Protein AF-A0A7K2YWU9-F1 (afdb_monomer_lite)

Secondary structure (DSSP, 8-state):
-HHHHHHHHHHTTSPPPP--HHHHHHHHHHHHTT---HHHHHHHHHHHHHSTTHHHH--SHHHHHHHHHHHHHHHHHHHHHHHHHHHHHHHTS------------

Structure (mmCIF, N/CA/C/O backbone):
data_AF-A0A7K2YWU9-F1
#
_entry.id   AF-A0A7K2YWU9-F1
#
loop_
_atom_site.group_PDB
_atom_site.id
_atom_site.type_symbol
_atom_site.label_atom_id
_atom_site.label_alt_id
_atom_site.label_comp_id
_atom_site.label_asym_id
_atom_site.label_entity_id
_atom_site.label_seq_id
_atom_site.pdbx_PDB_ins_code
_atom_site.Cartn_x
_atom_site.Cartn_y
_atom_site.Cartn_z
_atom_site.occupancy
_atom_site.B_iso_or_equiv
_atom_site.auth_seq_id
_atom_site.auth_comp_id
_atom_site.auth_asym_id
_atom_site.auth_atom_id
_atom_site.pdbx_PDB_model_num
ATOM 1 N N . MET A 1 1 ? 6.156 -13.645 -2.288 1.00 82.19 1 MET A N 1
ATOM 2 C CA . MET A 1 1 ? 5.596 -12.285 -2.488 1.00 82.19 1 MET A CA 1
ATOM 3 C C . MET A 1 1 ? 5.825 -11.734 -3.896 1.00 82.19 1 MET A C 1
ATOM 5 O O . MET A 1 1 ? 4.844 -11.375 -4.524 1.00 82.19 1 MET A O 1
ATOM 9 N N . CYS A 1 2 ? 7.054 -11.710 -4.438 1.00 87.06 2 CYS A N 1
ATOM 10 C CA . CYS A 1 2 ? 7.306 -11.123 -5.767 1.00 87.06 2 CYS A CA 1
ATOM 11 C C . CYS A 1 2 ? 6.582 -11.854 -6.907 1.00 87.06 2 CYS A C 1
ATOM 13 O O . CYS A 1 2 ? 5.988 -11.210 -7.763 1.00 87.06 2 CYS A O 1
ATOM 15 N N . GLN A 1 3 ? 6.605 -13.192 -6.896 1.00 89.75 3 GLN A N 1
ATOM 16 C CA . GLN A 1 3 ? 5.838 -14.010 -7.845 1.00 89.75 3 GLN A CA 1
ATOM 17 C C . GLN A 1 3 ? 4.339 -13.755 -7.697 1.00 89.75 3 GLN A C 1
ATOM 19 O O . GLN A 1 3 ? 3.696 -13.387 -8.664 1.00 89.75 3 GLN A O 1
ATOM 24 N N . HIS A 1 4 ? 3.829 -13.812 -6.465 1.00 90.31 4 HIS A N 1
ATOM 25 C CA . HIS A 1 4 ? 2.420 -13.557 -6.168 1.00 90.31 4 HIS A CA 1
ATOM 26 C C . HIS A 1 4 ? 1.913 -12.205 -6.703 1.00 90.31 4 HIS A C 1
ATOM 28 O O . HIS A 1 4 ? 0.842 -12.149 -7.296 1.00 90.31 4 HIS A O 1
ATOM 34 N N . LEU A 1 5 ? 2.694 -11.126 -6.554 1.00 88.88 5 LEU A N 1
ATOM 35 C CA . LEU A 1 5 ? 2.350 -9.828 -7.143 1.00 88.88 5 LEU A CA 1
ATOM 36 C C . LEU A 1 5 ? 2.301 -9.895 -8.678 1.00 88.88 5 LEU A C 1
ATOM 38 O O . LEU A 1 5 ? 1.370 -9.369 -9.279 1.00 88.88 5 LEU A O 1
ATOM 42 N N . ALA A 1 6 ? 3.276 -10.550 -9.313 1.00 90.50 6 ALA A N 1
ATOM 43 C CA . ALA A 1 6 ? 3.309 -10.692 -10.768 1.00 90.50 6 ALA A CA 1
ATOM 44 C C . ALA A 1 6 ? 2.123 -11.513 -11.306 1.00 90.50 6 ALA A C 1
ATOM 46 O O . ALA A 1 6 ? 1.517 -11.106 -12.293 1.00 90.50 6 ALA A O 1
ATOM 47 N N . ASP A 1 7 ? 1.762 -12.612 -10.636 1.00 91.50 7 ASP A N 1
ATOM 48 C CA . ASP A 1 7 ? 0.590 -13.431 -10.971 1.00 91.50 7 ASP A CA 1
ATOM 49 C C . ASP A 1 7 ? -0.718 -12.638 -10.845 1.00 91.50 7 ASP A C 1
ATOM 51 O O . ASP A 1 7 ? -1.594 -12.748 -11.697 1.00 91.50 7 ASP A O 1
ATOM 55 N N . ARG A 1 8 ? -0.845 -11.770 -9.832 1.00 90.25 8 ARG A N 1
ATOM 56 C CA . ARG A 1 8 ? -2.023 -10.897 -9.691 1.00 90.25 8 ARG A CA 1
ATOM 57 C C . ARG A 1 8 ? -2.112 -9.838 -10.785 1.00 90.25 8 ARG A C 1
ATOM 59 O O . ARG A 1 8 ? -3.197 -9.595 -11.301 1.00 90.25 8 ARG A O 1
ATOM 66 N N . ILE A 1 9 ? -0.986 -9.236 -11.162 1.00 89.25 9 ILE A N 1
ATOM 67 C CA . ILE A 1 9 ? -0.942 -8.249 -12.250 1.00 89.25 9 ILE A CA 1
ATOM 68 C C . ILE A 1 9 ? -1.315 -8.904 -13.590 1.00 89.25 9 ILE A C 1
ATOM 70 O O . ILE A 1 9 ? -2.073 -8.320 -14.364 1.00 89.25 9 ILE A O 1
ATOM 74 N N . GLU A 1 10 ? -0.832 -10.123 -13.839 1.00 90.31 10 GLU A N 1
ATOM 75 C CA . GLU A 1 10 ? -1.207 -10.917 -15.015 1.00 90.31 10 GLU A CA 1
ATOM 76 C C . GLU A 1 10 ? -2.698 -11.291 -14.998 1.00 90.31 10 GLU A C 1
ATOM 78 O O . GLU A 1 10 ? -3.399 -11.061 -15.982 1.00 90.31 10 GLU A O 1
ATOM 83 N N . GLY A 1 11 ? -3.213 -11.765 -13.858 1.00 88.69 11 GLY A N 1
ATOM 84 C CA . GLY A 1 11 ? -4.633 -12.092 -13.679 1.00 88.69 11 GLY A CA 1
ATOM 85 C C . GLY A 1 11 ? -5.574 -10.893 -13.838 1.00 88.69 11 GLY A C 1
ATOM 86 O O . GLY A 1 11 ? -6.705 -11.049 -14.288 1.00 88.69 11 GLY A O 1
ATOM 87 N N . ASN A 1 12 ? -5.094 -9.681 -13.553 1.00 85.19 12 ASN A N 1
ATOM 88 C CA . ASN A 1 12 ? -5.826 -8.433 -13.777 1.00 85.19 12 ASN A CA 1
ATOM 89 C C . ASN A 1 12 ? -5.892 -8.015 -15.263 1.00 85.19 12 ASN A C 1
ATOM 91 O O . ASN A 1 12 ? -6.480 -6.977 -15.576 1.00 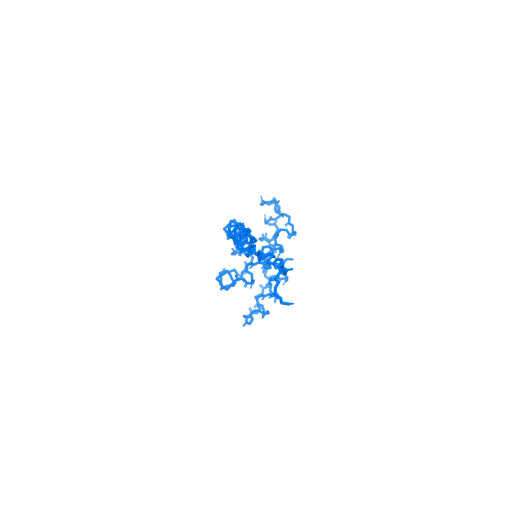85.19 12 ASN A O 1
ATOM 95 N N . GLY A 1 13 ? -5.289 -8.787 -16.175 1.00 83.88 13 GLY A N 1
ATOM 96 C CA . GLY A 1 13 ? -5.269 -8.523 -17.617 1.00 83.88 13 GLY A CA 1
ATOM 97 C C . GLY A 1 13 ? -4.124 -7.615 -18.077 1.00 83.88 13 GLY A C 1
ATOM 98 O O . GLY A 1 13 ? -4.122 -7.159 -19.219 1.00 83.88 13 GLY A O 1
ATOM 99 N N . SER A 1 14 ? -3.151 -7.326 -17.206 1.00 84.12 14 SER A N 1
ATOM 100 C CA . SER A 1 14 ? -1.952 -6.554 -17.555 1.00 84.12 14 SER A CA 1
ATOM 101 C C . SER A 1 14 ? -0.784 -7.465 -17.938 1.00 84.12 14 SER A C 1
ATOM 103 O O . SER A 1 14 ? -0.757 -8.649 -17.617 1.00 84.12 14 SER A O 1
ATOM 105 N N . ARG A 1 15 ? 0.226 -6.915 -18.625 1.00 85.31 15 ARG A N 1
ATOM 106 C CA . ARG A 1 15 ? 1.436 -7.679 -18.970 1.00 85.31 15 ARG A CA 1
ATOM 107 C C . ARG A 1 15 ? 2.176 -8.102 -17.705 1.00 85.31 15 ARG A C 1
ATOM 109 O O . ARG A 1 15 ? 2.442 -7.262 -16.845 1.00 85.31 15 ARG A O 1
ATOM 116 N N . ARG A 1 16 ? 2.574 -9.376 -17.640 1.00 85.94 16 ARG A N 1
ATOM 117 C CA . ARG A 1 16 ? 3.340 -9.914 -16.513 1.00 85.94 16 ARG A CA 1
ATOM 118 C C . ARG A 1 16 ? 4.659 -9.149 -16.348 1.00 85.94 16 ARG A C 1
ATOM 120 O O . ARG A 1 16 ? 5.499 -9.178 -17.254 1.00 85.94 16 ARG A O 1
ATOM 127 N N . PRO A 1 17 ? 4.877 -8.470 -15.211 1.00 83.19 17 PRO A N 1
ATOM 128 C CA . PRO A 1 17 ? 6.119 -7.759 -14.973 1.00 83.19 17 PRO A CA 1
ATOM 129 C C . PRO A 1 17 ? 7.260 -8.751 -14.739 1.00 83.19 17 PRO A C 1
ATOM 131 O O . PRO A 1 17 ? 7.103 -9.785 -14.084 1.00 83.19 17 PRO A O 1
ATOM 134 N N . ARG A 1 18 ? 8.445 -8.425 -15.263 1.00 87.50 18 ARG A N 1
ATOM 135 C CA . ARG A 1 18 ? 9.641 -9.245 -15.062 1.00 87.50 18 ARG A CA 1
ATOM 136 C C . ARG A 1 18 ? 10.176 -9.037 -13.646 1.00 87.50 18 ARG A C 1
ATOM 138 O O . ARG A 1 18 ? 10.495 -7.918 -13.249 1.00 87.50 18 ARG A O 1
ATOM 145 N N . ILE A 1 19 ? 10.312 -10.131 -12.900 1.00 87.88 19 ILE A N 1
ATOM 146 C CA . ILE A 1 19 ? 10.891 -10.112 -11.554 1.00 87.88 19 ILE A CA 1
ATOM 147 C C . ILE A 1 19 ? 12.406 -9.931 -11.685 1.00 87.88 19 ILE A C 1
ATOM 149 O O . ILE A 1 19 ? 13.139 -10.890 -11.929 1.00 87.88 19 ILE A O 1
ATOM 153 N N . ASN A 1 20 ? 12.863 -8.691 -11.534 1.00 91.31 20 ASN A N 1
ATOM 154 C CA . ASN A 1 20 ? 14.282 -8.339 -11.555 1.00 91.31 20 ASN A CA 1
ATOM 155 C C . ASN A 1 20 ? 14.917 -8.479 -10.160 1.00 91.31 20 ASN A C 1
ATOM 157 O O . ASN A 1 20 ? 14.219 -8.681 -9.165 1.00 91.31 20 ASN A O 1
ATOM 161 N N . GLN A 1 21 ? 16.245 -8.348 -10.081 1.00 90.38 21 GLN A N 1
ATOM 162 C CA . GLN A 1 21 ? 16.977 -8.344 -8.804 1.00 90.38 21 GLN A CA 1
ATOM 163 C C . GLN A 1 21 ? 16.450 -7.249 -7.868 1.00 90.38 21 GLN A C 1
ATOM 165 O O . GLN A 1 21 ? 16.082 -7.547 -6.739 1.00 90.38 21 GLN A O 1
ATOM 170 N N . GLU A 1 22 ? 16.213 -6.053 -8.411 1.00 91.25 22 GLU A N 1
ATOM 171 C CA . GLU A 1 22 ? 15.644 -4.910 -7.689 1.00 91.25 22 GLU A CA 1
ATOM 172 C C . GLU A 1 22 ? 14.333 -5.247 -6.957 1.00 91.25 22 GLU A C 1
ATOM 174 O O . GLU A 1 22 ? 14.103 -4.812 -5.835 1.00 91.25 22 GLU A O 1
ATOM 179 N N . TRP A 1 23 ? 13.476 -6.097 -7.537 1.00 93.25 23 TRP A N 1
ATOM 180 C CA . TRP A 1 23 ? 12.245 -6.522 -6.864 1.00 93.25 23 TRP A CA 1
ATOM 181 C C . TRP A 1 23 ? 12.520 -7.363 -5.623 1.00 93.25 23 TRP A C 1
ATOM 183 O O . TRP A 1 23 ? 11.772 -7.283 -4.652 1.00 93.25 23 TRP A O 1
ATOM 193 N N . ARG A 1 24 ? 13.549 -8.211 -5.674 1.00 91.50 24 ARG A N 1
ATOM 194 C CA . ARG A 1 24 ? 13.959 -9.059 -4.552 1.00 91.50 24 ARG A CA 1
ATOM 195 C C . ARG A 1 24 ? 14.641 -8.224 -3.474 1.00 91.50 24 ARG A C 1
ATOM 197 O O . ARG A 1 24 ? 14.365 -8.449 -2.301 1.00 91.50 24 ARG A O 1
ATOM 204 N N . ASP A 1 25 ? 15.453 -7.246 -3.865 1.00 93.56 25 ASP A N 1
ATOM 205 C CA . ASP A 1 25 ? 16.075 -6.299 -2.938 1.00 93.56 25 ASP A CA 1
ATOM 206 C C . ASP A 1 25 ? 15.028 -5.462 -2.203 1.00 93.56 25 ASP A C 1
ATOM 208 O O . ASP A 1 25 ? 15.045 -5.392 -0.977 1.00 93.56 25 ASP A O 1
ATOM 212 N N . GLU A 1 26 ? 14.050 -4.901 -2.915 1.00 92.25 26 GLU A N 1
ATOM 213 C CA . GLU A 1 26 ? 12.957 -4.145 -2.293 1.00 92.25 26 GLU A CA 1
ATOM 214 C C . GLU A 1 26 ? 12.073 -5.028 -1.403 1.00 92.25 26 GLU A C 1
ATOM 216 O O . GLU A 1 26 ? 11.646 -4.600 -0.331 1.00 92.25 26 GLU A O 1
ATOM 221 N N . ALA A 1 27 ? 11.845 -6.286 -1.794 1.00 90.19 27 ALA A N 1
ATOM 222 C CA . ALA A 1 27 ? 11.157 -7.266 -0.956 1.00 90.19 27 ALA A CA 1
ATOM 223 C C . ALA A 1 27 ? 11.916 -7.551 0.346 1.00 90.19 27 ALA A C 1
ATOM 225 O O . ALA A 1 27 ? 11.309 -7.632 1.412 1.00 90.19 27 ALA A O 1
ATOM 226 N N . ARG A 1 28 ? 13.244 -7.690 0.262 1.00 92.31 28 ARG A N 1
ATOM 227 C CA . ARG A 1 28 ? 14.108 -7.906 1.423 1.00 92.31 28 ARG A CA 1
ATOM 228 C C . ARG A 1 28 ? 14.113 -6.682 2.327 1.00 92.31 28 ARG A C 1
ATOM 230 O O . ARG A 1 28 ? 13.915 -6.828 3.523 1.00 92.31 28 ARG A O 1
ATOM 237 N N . ARG A 1 29 ? 14.220 -5.480 1.755 1.0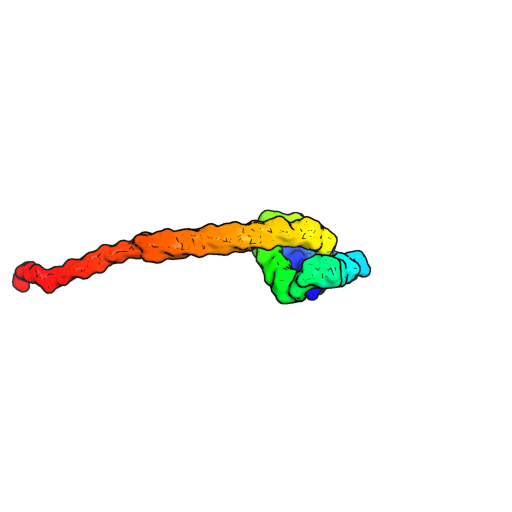0 93.00 29 ARG A N 1
ATOM 238 C CA . ARG A 1 29 ? 14.124 -4.200 2.477 1.00 93.00 29 ARG A CA 1
ATOM 239 C C . ARG A 1 29 ? 12.796 -4.051 3.220 1.00 93.00 29 ARG A C 1
ATOM 241 O O . ARG A 1 29 ? 12.794 -3.592 4.352 1.00 93.00 29 ARG A O 1
ATOM 248 N N . LEU A 1 30 ? 11.684 -4.489 2.634 1.00 90.06 30 LEU A N 1
ATOM 249 C CA . LEU A 1 30 ? 10.373 -4.500 3.298 1.00 90.06 30 LEU A CA 1
ATOM 250 C C . LEU A 1 30 ? 10.329 -5.375 4.564 1.00 90.06 30 LEU A C 1
ATOM 252 O O . LEU A 1 30 ? 9.559 -5.091 5.480 1.00 90.06 30 LEU A O 1
ATOM 256 N N . ILE A 1 31 ? 11.128 -6.440 4.610 1.00 91.44 31 ILE A N 1
ATOM 257 C CA . ILE A 1 31 ? 11.225 -7.317 5.780 1.00 91.44 31 ILE A CA 1
ATOM 258 C C . ILE A 1 31 ? 12.267 -6.778 6.764 1.00 91.44 31 ILE A C 1
ATOM 260 O O . ILE A 1 31 ? 11.947 -6.587 7.930 1.00 91.44 31 ILE A O 1
ATOM 264 N N . ASP A 1 32 ? 13.490 -6.525 6.294 1.00 92.06 32 ASP A N 1
ATOM 265 C CA . ASP A 1 32 ? 14.636 -6.138 7.123 1.00 92.06 32 ASP A CA 1
ATOM 266 C C . ASP A 1 32 ? 14.542 -4.693 7.632 1.00 92.06 32 ASP A C 1
ATOM 268 O O . ASP A 1 32 ? 14.727 -4.445 8.819 1.00 92.06 32 ASP A O 1
ATOM 272 N N . LEU A 1 33 ? 14.257 -3.726 6.751 1.00 90.00 33 LEU A N 1
ATOM 273 C CA . LEU A 1 33 ? 14.231 -2.301 7.112 1.00 90.00 33 LEU A CA 1
ATOM 274 C C . LEU A 1 33 ? 12.880 -1.887 7.682 1.00 90.00 33 LEU A C 1
ATOM 276 O O . LEU A 1 33 ? 12.815 -1.201 8.697 1.00 90.00 33 LEU A O 1
ATOM 280 N N . ASP A 1 34 ? 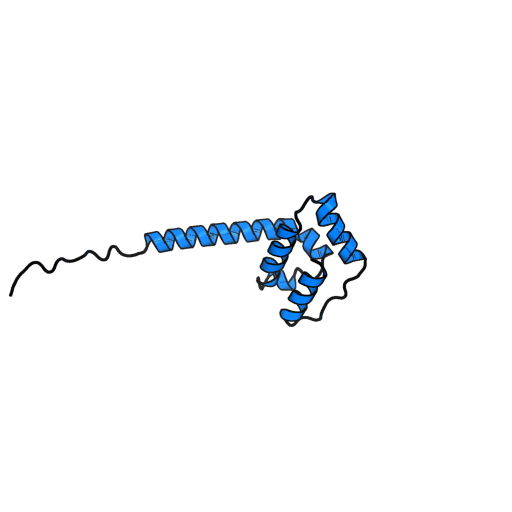11.797 -2.272 7.008 1.00 86.25 34 ASP A N 1
ATOM 281 C CA . ASP A 1 34 ? 10.445 -1.884 7.416 1.00 86.25 34 ASP A CA 1
ATOM 282 C C . ASP A 1 34 ? 9.854 -2.828 8.485 1.00 86.25 34 ASP A C 1
ATOM 284 O O . ASP A 1 34 ? 8.775 -2.552 9.014 1.00 86.25 34 ASP A O 1
ATOM 288 N N . GLY A 1 35 ? 10.521 -3.946 8.802 1.00 89.06 35 GLY A N 1
ATOM 289 C CA . GLY A 1 35 ? 10.097 -4.881 9.851 1.00 89.06 35 GLY A CA 1
ATOM 290 C C . GLY A 1 35 ? 8.745 -5.547 9.585 1.00 89.06 35 GLY A C 1
ATOM 291 O O . GLY A 1 35 ? 8.059 -5.964 10.522 1.00 89.06 35 GLY A O 1
ATOM 292 N N . ARG A 1 36 ? 8.287 -5.596 8.325 1.00 88.06 36 ARG A N 1
ATOM 293 C CA . ARG A 1 36 ? 6.922 -6.035 8.012 1.00 88.06 36 ARG A CA 1
ATOM 294 C C . ARG A 1 36 ? 6.861 -7.540 7.793 1.00 88.06 36 ARG A C 1
ATOM 296 O O . ARG A 1 36 ? 7.631 -8.126 7.037 1.00 88.06 36 ARG A O 1
ATOM 303 N N . SER A 1 37 ? 5.868 -8.165 8.417 1.00 90.88 37 SER A N 1
ATOM 304 C CA . SER A 1 37 ? 5.602 -9.595 8.279 1.00 90.88 37 SER A CA 1
ATOM 305 C C . SER A 1 37 ? 5.195 -9.935 6.844 1.00 90.88 37 SER A C 1
ATOM 307 O O . SER A 1 37 ? 4.355 -9.251 6.250 1.00 90.88 37 SER A O 1
ATOM 309 N N . VAL A 1 38 ? 5.706 -11.050 6.318 1.00 89.19 38 VAL A N 1
ATOM 310 C CA . VAL A 1 38 ? 5.387 -11.542 4.965 1.00 89.19 38 VAL A CA 1
ATOM 311 C C . VAL A 1 38 ? 3.876 -11.677 4.753 1.00 89.19 38 VAL A C 1
ATOM 313 O O . VAL A 1 38 ? 3.357 -11.295 3.707 1.00 89.19 38 VAL A O 1
ATOM 316 N N . GLU A 1 39 ? 3.144 -12.134 5.767 1.00 89.75 39 GLU A N 1
ATOM 317 C CA . GLU A 1 39 ? 1.685 -12.260 5.724 1.00 89.75 39 GLU A CA 1
ATOM 318 C C . GLU A 1 39 ? 0.957 -10.918 5.580 1.00 89.75 39 GLU A C 1
ATOM 320 O O . GLU A 1 39 ? -0.087 -10.841 4.929 1.00 89.75 39 GLU A O 1
ATOM 325 N N . ARG A 1 40 ? 1.477 -9.842 6.191 1.00 89.56 40 ARG A N 1
ATOM 326 C CA . ARG A 1 40 ? 0.905 -8.495 6.022 1.00 89.56 40 ARG A CA 1
ATOM 327 C C . ARG A 1 40 ? 1.154 -7.992 4.606 1.00 89.56 40 ARG A C 1
ATOM 329 O O . ARG A 1 40 ? 0.246 -7.425 4.009 1.00 89.56 40 ARG A O 1
ATOM 336 N N . ILE A 1 41 ? 2.335 -8.272 4.056 1.00 90.69 41 ILE A N 1
ATOM 337 C CA . ILE A 1 41 ? 2.686 -7.905 2.682 1.00 90.69 41 ILE A CA 1
ATOM 338 C C . ILE A 1 41 ? 1.786 -8.630 1.681 1.00 90.69 41 ILE A C 1
ATOM 340 O O . ILE A 1 41 ? 1.244 -7.992 0.785 1.00 90.69 41 ILE A O 1
ATOM 344 N N . ILE A 1 42 ? 1.571 -9.938 1.846 1.00 91.81 42 ILE A N 1
ATOM 345 C CA . ILE A 1 42 ? 0.682 -10.712 0.966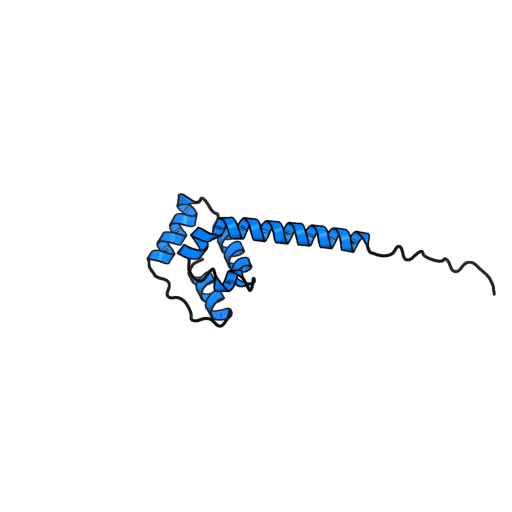 1.00 91.81 42 ILE A CA 1
ATOM 346 C C . ILE A 1 42 ? -0.751 -10.176 1.034 1.00 91.81 42 ILE A C 1
ATOM 348 O O . ILE A 1 42 ? -1.348 -9.933 -0.009 1.00 91.81 42 ILE A O 1
ATOM 352 N N . ARG A 1 43 ? -1.282 -9.905 2.233 1.00 91.75 43 ARG A N 1
ATOM 353 C CA . ARG A 1 43 ? -2.618 -9.302 2.381 1.00 91.75 43 ARG A CA 1
ATOM 354 C C . ARG A 1 43 ? -2.722 -7.920 1.735 1.00 91.75 43 ARG A C 1
ATOM 356 O O . ARG A 1 43 ? -3.733 -7.621 1.110 1.00 91.75 43 ARG A O 1
ATOM 363 N N . ALA A 1 44 ? -1.684 -7.094 1.859 1.00 90.69 44 ALA A N 1
ATOM 364 C CA . ALA A 1 44 ? -1.637 -5.789 1.206 1.00 90.69 44 ALA A CA 1
ATOM 365 C C . ALA A 1 44 ? -1.606 -5.914 -0.326 1.00 90.69 44 ALA A C 1
ATOM 367 O O . ALA A 1 44 ? -2.278 -5.136 -0.998 1.00 90.69 44 ALA A O 1
ATOM 368 N N . ILE A 1 45 ? -0.874 -6.898 -0.871 1.00 91.56 45 ILE A N 1
ATOM 369 C CA . ILE A 1 45 ? -0.880 -7.220 -2.308 1.00 91.56 45 ILE A CA 1
ATOM 370 C C . ILE A 1 45 ? -2.284 -7.633 -2.748 1.00 91.56 45 ILE A C 1
ATOM 372 O O . ILE A 1 45 ? -2.780 -7.136 -3.752 1.00 91.56 45 ILE A O 1
ATOM 376 N N . ASP A 1 46 ? -2.930 -8.523 -1.998 1.00 91.75 46 ASP A N 1
ATOM 377 C CA . ASP A 1 46 ? -4.262 -9.016 -2.334 1.00 91.75 46 ASP A CA 1
ATOM 378 C C . ASP A 1 46 ? -5.271 -7.858 -2.424 1.00 91.75 46 ASP A C 1
ATOM 380 O O . ASP A 1 46 ? -5.920 -7.653 -3.453 1.00 91.75 46 ASP A O 1
ATOM 384 N N . TRP A 1 47 ? -5.291 -7.022 -1.384 1.00 92.12 47 TRP A N 1
ATOM 385 C CA . TRP A 1 47 ? -6.160 -5.855 -1.298 1.00 92.12 47 TRP A CA 1
ATOM 386 C C . TRP A 1 47 ? -5.874 -4.818 -2.393 1.00 92.12 47 TRP A C 1
ATOM 388 O O . TRP A 1 47 ? -6.794 -4.385 -3.085 1.00 92.12 47 TRP A O 1
ATOM 398 N N . CYS A 1 48 ? -4.606 -4.449 -2.611 1.00 91.25 48 CYS A N 1
ATOM 399 C CA . CYS A 1 48 ? -4.262 -3.417 -3.591 1.00 91.25 48 CYS A CA 1
ATOM 400 C C . CYS A 1 48 ? -4.520 -3.863 -5.035 1.00 91.25 48 CYS A C 1
ATOM 402 O O . CYS A 1 48 ? -4.829 -3.030 -5.880 1.00 91.25 48 CYS A O 1
ATOM 404 N N . GLN A 1 49 ? -4.413 -5.165 -5.318 1.00 90.38 49 GLN A N 1
ATOM 405 C CA . GLN A 1 49 ? -4.697 -5.719 -6.641 1.00 90.38 49 GLN A CA 1
ATOM 406 C C . GLN A 1 49 ? -6.192 -5.953 -6.879 1.00 90.38 49 GLN A C 1
ATOM 408 O O . GLN A 1 49 ? -6.600 -6.013 -8.038 1.00 90.38 49 GLN A O 1
ATOM 413 N N . ALA A 1 50 ? -7.000 -6.084 -5.822 1.00 89.94 50 ALA A N 1
ATOM 414 C CA . ALA A 1 50 ? -8.458 -6.138 -5.923 1.00 89.94 50 ALA A CA 1
ATOM 415 C C . ALA A 1 50 ? -9.072 -4.746 -6.158 1.00 89.94 50 ALA A C 1
ATOM 417 O O . ALA A 1 50 ? -10.085 -4.612 -6.846 1.00 89.94 50 ALA A O 1
ATOM 418 N N . ASP A 1 51 ? -8.449 -3.701 -5.614 1.00 90.38 51 ASP A N 1
ATOM 419 C CA . ASP A 1 51 ? -8.919 -2.333 -5.771 1.00 90.38 51 ASP A CA 1
ATOM 420 C C . ASP A 1 51 ? -8.554 -1.750 -7.149 1.00 90.38 51 ASP A C 1
ATOM 422 O O . ASP A 1 51 ? -7.407 -1.782 -7.598 1.00 90.38 51 ASP A O 1
ATOM 426 N N . SER A 1 52 ? -9.549 -1.190 -7.844 1.00 88.62 52 SER A N 1
ATOM 427 C CA . SER A 1 52 ? -9.363 -0.697 -9.215 1.00 88.62 52 SER A CA 1
ATOM 428 C C . SER A 1 52 ? -8.501 0.561 -9.308 1.00 88.62 52 SER A C 1
ATOM 430 O O . SER A 1 52 ? -7.899 0.794 -10.357 1.00 88.62 52 SER A O 1
ATOM 432 N N . PHE A 1 53 ? -8.416 1.346 -8.234 1.00 89.38 53 PHE A N 1
ATOM 433 C CA . PHE A 1 53 ? -7.548 2.513 -8.162 1.00 89.38 53 PHE A CA 1
ATOM 434 C C . PHE A 1 53 ? -6.110 2.095 -7.839 1.00 89.38 53 PHE A C 1
ATOM 436 O O . PHE A 1 53 ? -5.169 2.563 -8.479 1.00 89.38 53 PHE A O 1
ATOM 443 N N . TRP A 1 54 ? -5.909 1.176 -6.893 1.00 90.62 54 TRP A N 1
ATOM 444 C CA . TRP A 1 54 ? -4.562 0.765 -6.494 1.00 90.62 54 TRP A CA 1
ATOM 445 C C . TRP A 1 54 ? -3.882 -0.199 -7.466 1.00 90.62 54 TRP A C 1
ATOM 447 O O . TRP A 1 54 ? -2.666 -0.094 -7.639 1.00 90.62 54 TRP A O 1
ATOM 457 N N . LYS A 1 55 ? -4.622 -1.066 -8.169 1.00 88.19 55 LYS A N 1
ATOM 458 C CA . LYS A 1 55 ? -4.031 -2.033 -9.113 1.00 88.19 55 LYS A CA 1
ATOM 459 C C . LYS A 1 55 ? -3.247 -1.373 -10.253 1.00 88.19 55 LYS A C 1
ATOM 461 O O . LYS A 1 55 ? -2.255 -1.926 -10.715 1.00 88.19 55 LYS A O 1
ATOM 466 N N . SER A 1 56 ? -3.661 -0.181 -10.693 1.00 88.25 56 SER A N 1
ATOM 467 C CA . SER A 1 56 ? -2.961 0.596 -11.728 1.00 88.25 56 SER A CA 1
ATOM 468 C C . SER A 1 56 ? -1.764 1.377 -11.177 1.00 88.25 56 SER A C 1
ATOM 470 O O . SER A 1 56 ? -0.823 1.660 -11.911 1.00 88.25 56 SER A O 1
ATOM 472 N N . ASN A 1 57 ? -1.771 1.695 -9.880 1.00 89.25 57 ASN A N 1
ATOM 473 C CA . ASN A 1 57 ? -0.691 2.416 -9.208 1.00 89.25 57 ASN A CA 1
ATOM 474 C C . ASN A 1 57 ? 0.421 1.481 -8.701 1.00 89.25 57 ASN A C 1
ATOM 476 O O . ASN A 1 57 ? 1.584 1.880 -8.622 1.00 89.25 57 ASN A O 1
ATOM 480 N N . VAL A 1 58 ? 0.085 0.237 -8.349 1.00 90.31 58 VAL A N 1
ATOM 481 C CA . VAL A 1 58 ? 1.013 -0.742 -7.768 1.00 90.31 58 VAL A CA 1
ATOM 482 C C . VAL A 1 58 ? 1.336 -1.822 -8.796 1.00 90.31 58 VAL A C 1
ATOM 484 O O . VAL A 1 58 ? 0.777 -2.916 -8.783 1.00 90.31 58 VAL A O 1
ATOM 487 N N . MET A 1 59 ? 2.273 -1.505 -9.691 1.00 87.44 59 MET A N 1
ATOM 488 C CA . MET A 1 59 ? 2.730 -2.416 -10.753 1.00 87.44 59 MET A CA 1
ATOM 489 C C . MET A 1 59 ? 4.116 -3.022 -10.480 1.00 87.44 59 MET A C 1
ATOM 491 O O . MET A 1 59 ? 4.631 -3.798 -11.286 1.00 87.44 59 MET A O 1
ATOM 495 N N . SER A 1 60 ? 4.760 -2.665 -9.362 1.00 89.56 60 SER A N 1
ATOM 496 C CA . SER A 1 60 ? 6.091 -3.166 -9.017 1.00 89.56 60 SER A CA 1
ATOM 497 C C . SER A 1 60 ? 6.361 -3.224 -7.512 1.00 89.56 60 SER A C 1
ATOM 499 O O . SER A 1 60 ? 5.761 -2.492 -6.731 1.00 89.56 60 SER A O 1
ATOM 501 N N . MET A 1 61 ? 7.306 -4.069 -7.084 1.00 88.62 61 MET A N 1
ATOM 502 C CA . MET A 1 61 ? 7.752 -4.109 -5.680 1.00 88.62 61 MET A CA 1
ATOM 503 C C . MET A 1 61 ? 8.257 -2.756 -5.132 1.00 88.62 61 MET A C 1
ATOM 505 O O . MET A 1 61 ? 7.853 -2.406 -4.023 1.00 88.62 61 MET A O 1
ATOM 509 N N . PRO A 1 62 ? 9.063 -1.948 -5.857 1.00 91.12 62 PRO A N 1
ATOM 510 C CA . PRO A 1 62 ? 9.458 -0.623 -5.365 1.00 91.12 62 PRO A CA 1
ATOM 511 C C . PRO A 1 62 ? 8.272 0.334 -5.197 1.00 91.12 62 PRO A C 1
ATOM 513 O O . PRO A 1 62 ? 8.225 1.089 -4.225 1.00 91.12 62 PRO A O 1
ATOM 516 N N . THR A 1 63 ? 7.294 0.320 -6.113 1.00 90.88 63 THR A N 1
ATOM 517 C CA . THR A 1 63 ? 6.081 1.147 -5.953 1.00 90.88 63 THR A CA 1
ATOM 518 C C . THR A 1 63 ? 5.224 0.656 -4.794 1.00 90.88 63 THR A C 1
ATOM 520 O O . THR A 1 63 ? 4.751 1.480 -4.012 1.00 90.88 63 THR A O 1
ATOM 523 N N . LEU A 1 64 ? 5.115 -0.663 -4.609 1.00 91.44 64 LEU A N 1
ATOM 524 C CA . LEU A 1 64 ? 4.445 -1.262 -3.460 1.00 91.44 64 LEU A CA 1
ATOM 525 C C . LEU A 1 64 ? 5.068 -0.800 -2.145 1.00 91.44 64 LEU A C 1
ATOM 527 O O . LEU A 1 64 ? 4.335 -0.347 -1.275 1.00 91.44 64 LEU A O 1
ATOM 531 N N . ARG A 1 65 ? 6.399 -0.856 -2.002 1.00 91.06 65 ARG A N 1
ATOM 532 C CA . ARG A 1 65 ? 7.084 -0.403 -0.782 1.00 91.06 65 ARG A CA 1
ATOM 533 C C . ARG A 1 65 ? 6.824 1.077 -0.504 1.00 91.06 65 ARG A C 1
ATOM 535 O O . ARG A 1 65 ? 6.444 1.426 0.608 1.00 91.06 65 ARG A O 1
ATOM 542 N N . LYS A 1 66 ? 6.964 1.937 -1.521 1.00 91.44 66 LYS A N 1
ATOM 543 C CA . LYS A 1 66 ? 6.729 3.388 -1.398 1.00 91.44 66 LYS A CA 1
ATOM 544 C C . LYS A 1 66 ? 5.298 3.723 -0.978 1.00 91.44 66 LYS A C 1
ATOM 546 O O . LYS A 1 66 ? 5.092 4.650 -0.205 1.00 91.44 66 LYS A O 1
ATOM 551 N N . GLN A 1 67 ? 4.313 3.000 -1.507 1.00 91.62 67 GLN A N 1
ATOM 552 C CA . GLN A 1 67 ? 2.897 3.252 -1.229 1.00 91.62 67 GLN A CA 1
ATOM 553 C C . GLN A 1 67 ? 2.352 2.409 -0.070 1.00 91.62 67 GLN A C 1
ATOM 555 O O . GLN A 1 67 ? 1.200 2.602 0.309 1.00 91.62 67 GLN A O 1
ATOM 560 N N . TYR A 1 68 ? 3.149 1.508 0.515 1.00 91.25 68 TYR A N 1
ATOM 561 C CA . TYR A 1 68 ? 2.684 0.531 1.501 1.00 91.25 68 TYR A CA 1
ATOM 562 C C . TYR A 1 68 ? 1.959 1.189 2.672 1.00 91.25 68 TYR A C 1
ATOM 564 O O . TYR A 1 68 ? 0.896 0.736 3.086 1.00 91.25 68 TYR A O 1
ATOM 572 N N . ASP A 1 69 ? 2.514 2.281 3.188 1.00 89.75 69 ASP A N 1
ATOM 573 C CA . ASP A 1 69 ? 1.928 2.983 4.324 1.00 89.75 69 ASP A CA 1
ATOM 574 C C . ASP A 1 69 ? 0.541 3.559 3.996 1.00 89.75 69 ASP A C 1
ATOM 576 O O . ASP A 1 69 ? -0.427 3.373 4.733 1.00 89.75 69 ASP A O 1
ATOM 580 N N . ARG A 1 70 ? 0.410 4.134 2.795 1.00 91.56 70 ARG A N 1
ATOM 581 C CA . ARG A 1 70 ? -0.858 4.654 2.267 1.00 91.56 70 ARG A CA 1
ATOM 582 C C . ARG A 1 70 ? -1.867 3.538 2.000 1.00 91.56 70 ARG A C 1
ATOM 584 O O . ARG A 1 70 ? -3.052 3.735 2.256 1.00 91.56 70 ARG A O 1
ATOM 591 N N . LEU A 1 71 ? -1.408 2.377 1.522 1.00 91.62 71 LEU A N 1
ATOM 592 C CA . LEU A 1 71 ? -2.251 1.191 1.343 1.00 91.62 71 LEU A CA 1
ATOM 593 C C . LEU A 1 71 ? -2.831 0.738 2.683 1.00 91.62 71 LEU A C 1
ATOM 595 O O . LEU A 1 71 ? -4.025 0.479 2.772 1.00 91.62 71 LEU A O 1
ATOM 599 N N . VAL A 1 72 ? -2.007 0.676 3.733 1.00 89.75 72 VAL A N 1
ATOM 600 C CA . VAL A 1 72 ? -2.461 0.268 5.069 1.00 89.75 72 VAL A CA 1
ATOM 601 C C . VAL A 1 72 ? -3.477 1.255 5.635 1.00 89.75 72 VAL A C 1
ATOM 603 O O . VAL A 1 72 ? -4.506 0.812 6.144 1.00 89.75 72 VAL A O 1
ATOM 606 N N . LEU 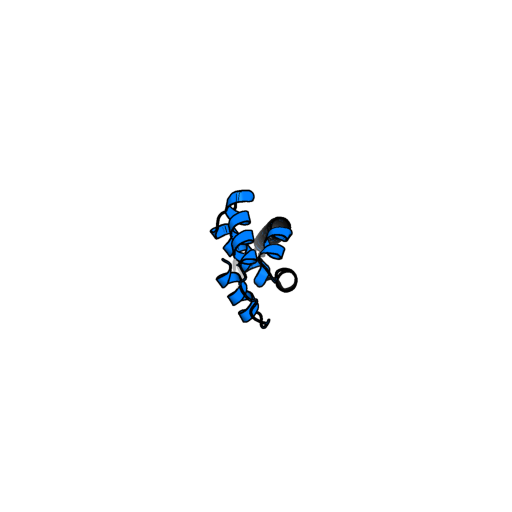A 1 73 ? -3.232 2.564 5.517 1.00 91.88 73 LEU A N 1
ATOM 607 C CA . LEU A 1 73 ? -4.200 3.583 5.931 1.00 91.88 73 LEU A CA 1
ATOM 608 C C . LEU A 1 73 ? -5.536 3.403 5.205 1.00 91.88 73 LEU A C 1
ATOM 610 O O . LEU A 1 73 ? -6.569 3.263 5.853 1.00 91.88 73 LEU A O 1
ATOM 614 N N . LYS A 1 74 ? -5.514 3.307 3.872 1.00 91.94 74 LYS A N 1
ATOM 615 C CA . LYS A 1 74 ? -6.739 3.187 3.073 1.00 91.94 74 LYS A CA 1
ATOM 616 C C . LYS A 1 74 ? -7.482 1.875 3.308 1.00 91.94 74 LYS A C 1
ATOM 618 O O . LYS A 1 74 ? -8.708 1.883 3.378 1.00 91.94 74 LYS A O 1
ATOM 623 N N . ALA A 1 75 ? -6.763 0.770 3.481 1.00 90.12 75 ALA A N 1
ATOM 624 C CA . ALA A 1 75 ? -7.356 -0.515 3.838 1.00 90.12 75 ALA A CA 1
ATOM 625 C C . ALA A 1 75 ? -8.018 -0.472 5.224 1.00 90.12 75 ALA A C 1
ATOM 627 O O . ALA A 1 75 ? -9.041 -1.120 5.440 1.00 90.12 75 ALA A O 1
ATOM 628 N N . THR A 1 76 ? -7.447 0.295 6.155 1.00 89.94 76 THR A N 1
ATOM 629 C CA . THR A 1 76 ? -8.009 0.493 7.497 1.00 89.94 76 THR A CA 1
ATOM 630 C C . THR A 1 76 ? -9.269 1.354 7.415 1.00 89.94 76 THR A C 1
ATOM 632 O O . THR A 1 76 ? -10.333 0.882 7.799 1.00 89.94 76 THR A O 1
ATOM 635 N N . GLU A 1 77 ? -9.201 2.516 6.752 1.00 91.44 77 GLU A N 1
ATOM 636 C CA . GLU A 1 77 ? -10.357 3.392 6.500 1.00 91.44 77 GLU A CA 1
ATOM 637 C C . GLU A 1 77 ? -11.525 2.647 5.828 1.00 91.44 77 GLU A C 1
ATOM 639 O O . GLU A 1 77 ? -12.684 2.818 6.205 1.00 91.44 77 GLU A O 1
ATOM 644 N N . GLN A 1 78 ? -11.240 1.798 4.833 1.00 90.00 78 GLN A N 1
ATOM 645 C CA . GLN A 1 78 ? -12.272 1.016 4.150 1.00 90.00 78 GLN A CA 1
ATOM 646 C C . GLN A 1 78 ? -12.921 -0.016 5.079 1.00 90.00 78 GLN A C 1
ATOM 648 O O . GLN A 1 78 ? -14.132 -0.226 5.004 1.00 90.00 78 GLN A O 1
ATOM 653 N N . ARG A 1 79 ? -12.141 -0.650 5.963 1.00 88.12 79 ARG A N 1
ATOM 654 C CA . ARG A 1 79 ? -12.667 -1.583 6.966 1.00 88.12 79 ARG A CA 1
ATOM 655 C C . ARG A 1 79 ? -13.512 -0.874 8.015 1.00 88.12 79 ARG A C 1
ATOM 657 O O . ARG A 1 79 ? -14.577 -1.385 8.342 1.00 88.12 79 ARG A O 1
ATOM 664 N N . ASP A 1 80 ? -13.067 0.277 8.509 1.00 91.44 80 ASP A N 1
ATOM 665 C CA . ASP A 1 80 ? -13.815 1.072 9.486 1.00 91.44 80 ASP A CA 1
ATOM 666 C C . ASP A 1 80 ? -15.142 1.549 8.894 1.00 91.44 80 ASP A C 1
ATOM 668 O O . ASP A 1 80 ? -16.191 1.429 9.526 1.00 91.44 80 ASP A O 1
ATOM 672 N N . LYS A 1 81 ? -15.121 1.998 7.633 1.00 89.75 81 LYS A N 1
ATOM 673 C CA . LYS A 1 81 ? -16.338 2.358 6.904 1.00 89.75 81 LYS A CA 1
ATOM 674 C C . LYS A 1 81 ? -17.273 1.161 6.737 1.00 89.75 81 LYS A C 1
ATOM 676 O O . LYS A 1 81 ? -18.450 1.274 7.051 1.00 89.75 81 LYS A O 1
ATOM 681 N N . ALA A 1 82 ? -16.756 0.005 6.319 1.00 86.56 82 ALA A N 1
ATOM 682 C CA . ALA A 1 82 ? -17.559 -1.211 6.187 1.00 86.56 82 ALA A CA 1
ATOM 683 C C . ALA A 1 82 ? -18.165 -1.664 7.529 1.00 86.56 82 ALA A C 1
ATOM 685 O O . ALA A 1 82 ? -19.308 -2.113 7.562 1.00 86.56 82 ALA A O 1
ATOM 686 N N . ALA A 1 83 ? -17.431 -1.522 8.636 1.00 87.00 83 ALA A N 1
ATOM 687 C CA . ALA A 1 83 ? -17.935 -1.818 9.974 1.00 87.00 83 ALA A CA 1
ATOM 688 C C . ALA A 1 83 ? -19.035 -0.833 10.405 1.00 87.00 83 ALA A C 1
ATOM 690 O O . ALA A 1 83 ? -20.048 -1.255 10.961 1.00 87.00 83 ALA A O 1
ATOM 691 N N . ALA A 1 84 ? -18.872 0.459 10.110 1.00 86.12 84 ALA A N 1
ATOM 692 C CA . ALA A 1 84 ? -19.885 1.477 10.377 1.00 86.12 84 ALA A CA 1
ATOM 693 C C . ALA A 1 84 ? -21.160 1.255 9.543 1.00 86.12 84 ALA A C 1
ATOM 695 O O . ALA A 1 84 ? -22.263 1.307 10.087 1.00 86.12 84 ALA A O 1
ATOM 696 N N . ASP A 1 85 ? -21.019 0.944 8.251 1.00 85.69 85 ASP A N 1
ATOM 697 C CA . ASP A 1 85 ? -22.132 0.580 7.366 1.00 85.69 85 ASP A CA 1
ATOM 698 C C . ASP A 1 85 ? -22.847 -0.687 7.862 1.00 85.69 85 ASP A C 1
ATOM 700 O O . ASP A 1 85 ? -24.075 -0.717 7.924 1.00 85.69 85 ASP A O 1
ATOM 704 N N . ALA A 1 86 ? -22.104 -1.711 8.300 1.00 80.44 86 ALA A N 1
ATOM 705 C CA . ALA A 1 86 ? -22.683 -2.928 8.870 1.00 80.44 86 ALA A CA 1
ATOM 706 C C . ALA A 1 86 ? -23.441 -2.660 10.182 1.00 80.44 86 ALA A C 1
ATOM 708 O O . ALA A 1 86 ? -24.536 -3.188 10.377 1.00 80.44 86 ALA A O 1
ATOM 709 N N . ALA A 1 87 ? -22.904 -1.810 11.062 1.00 79.06 87 ALA A N 1
ATOM 710 C CA . ALA A 1 87 ? -23.580 -1.404 12.293 1.00 79.06 87 ALA A CA 1
ATOM 711 C C . ALA A 1 87 ? -24.854 -0.591 12.004 1.00 79.06 87 ALA A C 1
ATOM 713 O O . ALA A 1 87 ? -25.893 -0.822 12.624 1.00 79.06 87 ALA A O 1
ATOM 714 N N . CYS A 1 88 ? -24.806 0.314 11.021 1.00 71.56 88 CYS A N 1
ATOM 715 C CA . CYS A 1 88 ? -25.972 1.073 10.573 1.00 71.56 88 CYS A CA 1
ATOM 716 C C . CYS A 1 88 ? -27.040 0.154 9.959 1.00 71.56 88 CYS A C 1
ATOM 718 O O . CYS A 1 88 ? -28.221 0.286 10.277 1.00 71.56 88 CYS A O 1
ATOM 720 N N . ALA A 1 89 ? -26.635 -0.820 9.139 1.00 74.75 89 ALA A N 1
ATOM 721 C CA . ALA A 1 89 ? -27.533 -1.807 8.548 1.00 74.75 89 ALA A CA 1
ATOM 722 C C . ALA A 1 89 ? -28.181 -2.715 9.608 1.00 74.75 89 ALA A C 1
ATOM 724 O O . ALA A 1 89 ? -29.379 -2.983 9.525 1.00 74.75 89 ALA A O 1
ATOM 725 N N . ALA A 1 90 ? -27.429 -3.135 10.630 1.00 70.06 90 ALA A N 1
ATOM 726 C CA . ALA A 1 90 ? -27.957 -3.911 11.752 1.00 70.06 90 ALA A CA 1
ATOM 727 C C . ALA A 1 90 ? -28.982 -3.112 12.577 1.00 70.06 90 ALA A C 1
ATOM 729 O O . ALA A 1 90 ? -30.034 -3.640 12.926 1.00 70.06 90 ALA A O 1
ATOM 730 N N . ALA A 1 91 ? -28.724 -1.824 12.823 1.00 69.56 91 ALA A N 1
ATOM 731 C CA . ALA A 1 91 ? -29.660 -0.932 13.513 1.00 69.56 91 ALA A CA 1
ATOM 732 C C . ALA A 1 91 ? -30.901 -0.571 12.671 1.00 69.56 91 ALA A C 1
ATOM 734 O O . ALA A 1 91 ? -31.898 -0.095 13.211 1.00 69.56 91 ALA A O 1
ATOM 735 N N . ARG A 1 92 ? -30.847 -0.783 11.350 1.00 62.94 92 ARG A N 1
ATOM 736 C CA . ARG A 1 92 ? -31.926 -0.475 10.402 1.00 62.94 92 ARG A CA 1
ATOM 737 C C . ARG A 1 92 ? -32.848 -1.662 10.113 1.00 62.94 92 ARG A C 1
ATOM 739 O O . ARG A 1 92 ? -33.788 -1.504 9.334 1.00 62.94 92 ARG A O 1
ATOM 746 N N . GLN A 1 93 ? -32.632 -2.828 10.728 1.00 58.28 93 GLN A N 1
ATOM 747 C CA . GLN A 1 93 ? -33.640 -3.885 10.660 1.00 58.28 93 GLN A CA 1
ATOM 748 C C . GLN A 1 93 ? -34.917 -3.389 11.351 1.00 58.28 93 GLN A C 1
ATOM 750 O O . GLN A 1 93 ? -34.853 -2.998 12.520 1.00 58.28 93 GLN A O 1
ATOM 755 N N . PRO A 1 94 ? -36.071 -3.343 10.656 1.00 56.12 94 PRO A N 1
ATOM 756 C CA . PRO A 1 94 ? -37.296 -2.923 11.300 1.00 56.12 94 PRO A CA 1
ATOM 757 C C . PRO A 1 94 ? -37.606 -3.929 12.402 1.00 56.12 94 PRO A C 1
ATOM 759 O O . PRO A 1 94 ? -37.622 -5.140 12.172 1.00 56.12 94 PRO A O 1
ATOM 762 N N . ILE A 1 95 ? -37.896 -3.405 13.589 1.00 56.66 95 ILE A N 1
ATOM 763 C CA . ILE A 1 95 ? -38.826 -4.029 14.519 1.00 56.66 95 ILE A CA 1
ATOM 764 C C . ILE A 1 95 ? -40.099 -4.352 13.723 1.00 56.66 95 ILE A C 1
ATOM 766 O O . ILE A 1 95 ? -41.012 -3.534 13.642 1.00 56.66 95 ILE A O 1
ATOM 770 N N . HIS A 1 96 ? -40.163 -5.506 13.051 1.00 51.47 96 HIS A N 1
ATOM 771 C CA . HIS A 1 96 ? -41.435 -6.033 12.580 1.00 51.47 96 HIS A CA 1
ATOM 772 C C . HIS A 1 96 ? -42.177 -6.429 13.845 1.00 51.47 96 HIS A C 1
ATOM 774 O O . HIS A 1 96 ? -42.075 -7.546 14.349 1.00 51.47 96 HIS A O 1
ATOM 780 N N . GLN A 1 97 ? -42.821 -5.405 14.395 1.00 50.59 97 GLN A N 1
ATOM 781 C CA . GLN A 1 97 ? -43.783 -5.431 15.456 1.00 50.59 97 GLN A CA 1
ATOM 782 C C . GLN A 1 97 ? -44.712 -6.585 15.128 1.00 50.59 97 GLN A C 1
ATOM 784 O O . GLN A 1 97 ? -45.470 -6.547 14.161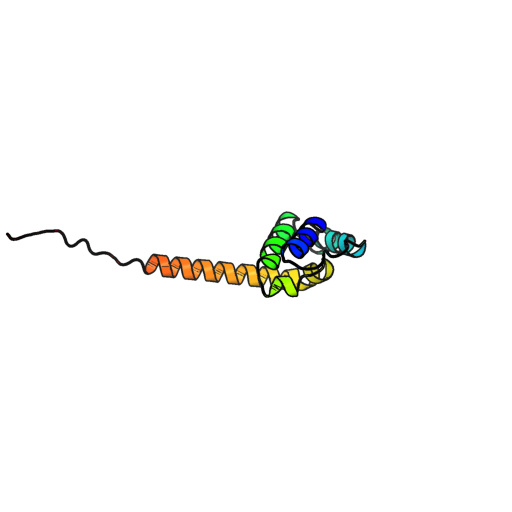 1.00 50.59 97 GLN A O 1
ATOM 789 N N . THR A 1 98 ? -44.546 -7.661 15.887 1.00 62.03 98 THR A N 1
ATOM 790 C CA . THR A 1 98 ? -45.448 -8.795 15.906 1.00 62.03 98 THR A CA 1
ATOM 791 C C . THR A 1 98 ? -46.790 -8.235 16.334 1.00 62.03 98 THR A C 1
ATOM 793 O O . THR A 1 98 ? -47.057 -8.088 17.528 1.00 62.03 98 THR A O 1
ATOM 796 N N . TYR A 1 99 ? -47.610 -7.835 15.363 1.00 54.41 99 TYR A N 1
ATOM 797 C CA . TYR A 1 99 ? -49.028 -7.717 15.608 1.00 54.41 99 TYR A CA 1
ATOM 798 C C . TYR A 1 99 ? -49.488 -9.148 15.857 1.00 54.41 99 TYR A C 1
ATOM 800 O O . TYR A 1 99 ? -49.561 -9.994 14.971 1.00 54.41 99 TYR A O 1
ATOM 808 N N . ALA A 1 100 ? -49.626 -9.434 17.145 1.00 50.50 100 ALA A N 1
ATOM 809 C CA . ALA A 1 100 ? -50.411 -10.534 17.626 1.00 50.50 100 ALA A CA 1
ATOM 810 C C . ALA A 1 100 ? -51.768 -10.438 16.931 1.00 50.50 100 ALA A C 1
ATOM 812 O O . ALA A 1 100 ? -52.468 -9.430 17.052 1.00 50.50 100 ALA A O 1
ATOM 813 N N . ASP A 1 101 ? -52.082 -11.483 16.180 1.00 53.88 101 ASP A N 1
ATOM 814 C CA . ASP A 1 101 ? -53.432 -11.905 15.860 1.00 53.88 101 ASP A CA 1
ATOM 815 C C . ASP A 1 101 ? -54.193 -12.061 17.189 1.00 53.88 101 ASP A C 1
ATOM 817 O O . ASP A 1 101 ? -54.184 -13.102 17.835 1.00 53.88 101 ASP A O 1
ATOM 821 N N . ASN A 1 102 ? -54.718 -10.945 17.688 1.00 58.56 102 ASN A N 1
ATOM 822 C CA . ASN A 1 102 ? -55.592 -10.861 18.844 1.00 58.56 102 ASN A CA 1
ATOM 823 C C . ASN A 1 102 ? -56.866 -10.165 18.371 1.00 58.56 102 ASN A C 1
ATOM 825 O O . ASN A 1 102 ? -57.035 -8.959 18.543 1.00 58.56 102 ASN A O 1
ATOM 829 N N . GLY A 1 103 ? -57.774 -10.969 17.823 1.00 47.19 103 GLY A N 1
ATOM 830 C CA . GLY A 1 103 ? -59.199 -10.761 18.032 1.00 47.19 103 GLY A CA 1
ATOM 831 C C . GLY A 1 103 ? -60.036 -10.374 16.816 1.00 47.19 103 GLY A C 1
ATOM 832 O O . GLY A 1 103 ? -59.798 -9.363 16.164 1.00 47.19 103 GLY A O 1
ATOM 833 N N . VAL A 1 104 ? -61.143 -11.121 16.724 1.00 42.91 104 VAL A N 1
ATOM 834 C CA . VAL A 1 104 ? -62.418 -10.840 16.046 1.00 42.91 104 VAL A CA 1
ATOM 835 C C . VAL A 1 104 ? -62.445 -11.240 14.570 1.00 42.91 104 VAL A C 1
ATOM 837 O O . VAL A 1 104 ? -62.146 -10.423 13.710 1.00 42.91 104 VAL A O 1
ATOM 840 N N . PHE A 1 105 ? -62.799 -12.501 14.282 1.00 40.81 105 PHE A N 1
ATOM 841 C CA . PHE A 1 105 ? -64.165 -12.952 13.949 1.00 40.81 105 PHE A CA 1
ATOM 842 C C . PHE A 1 105 ? -64.333 -14.441 14.280 1.00 40.81 105 PHE A C 1
ATOM 844 O O . PHE A 1 105 ? -63.316 -15.168 14.234 1.00 40.81 105 PHE A O 1
#

Sequence (105 aa):
MCQHLADRIEGNGSRRPRINQEWRDEARRLIDLDGRSVERIIRAIDWCQADSFWKSNVMSMPTLRKQYDRLVLKATEQRDKAAADAACAAARQPIHQTYADNGVF

Foldseek 3Di:
DQVLLQVLLVVLVHPRDDCDPVQVVLVVCCCVVVVDDPVLLSVLSVQLSVDPVSVVQPNGSVSCSVCVVVSVVVVVVVVVVVVVVVVVVVVPPDPPPPPPPDDDD

Radius of gyration: 22.07 Å; chains: 1; bounding box: 81×19×38 Å

pLDDT: mean 83.93, std 12.95, range [40.81, 93.56]